Protein AF-A0A382ZA39-F1 (afdb_monomer_lite)

Radius of gyration: 16.92 Å; chains: 1; bounding box: 50×21×44 Å

Sequence (103 aa):
MADKLEFEWSDLKTIPNMLSISRLILIPALVVPFVMEDESLAKIIFLVMFIIIGLTDKLDGVMARRLNQTSRLGAKLDAIADYVFYPMIALWLYRFARHVADG

Structure (mmCIF, N/CA/C/O backbone):
data_AF-A0A382ZA39-F1
#
_entry.id   AF-A0A382ZA39-F1
#
loop_
_atom_site.group_PDB
_atom_site.id
_atom_site.t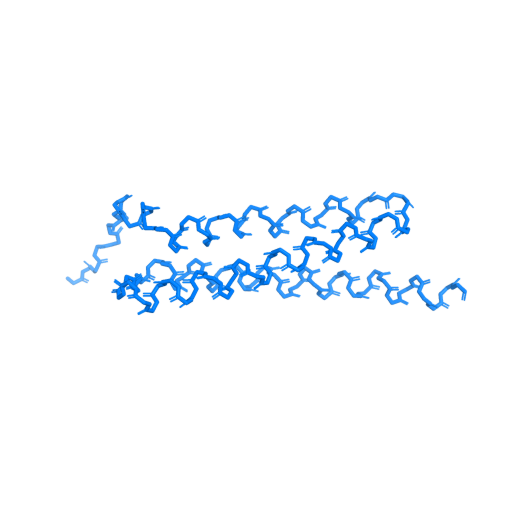ype_symbol
_atom_site.label_atom_id
_atom_site.label_alt_id
_atom_site.label_comp_id
_atom_site.label_asym_id
_atom_site.label_entity_id
_atom_site.label_seq_id
_atom_site.pdbx_PDB_ins_code
_atom_site.Cartn_x
_atom_site.Cartn_y
_atom_site.Cartn_z
_atom_site.occupancy
_atom_site.B_iso_or_equiv
_atom_site.auth_seq_id
_atom_site.auth_comp_id
_atom_site.auth_asym_id
_atom_site.auth_atom_id
_atom_site.pdbx_PDB_model_num
ATOM 1 N N . MET A 1 1 ? -33.096 -11.048 15.828 1.00 39.03 1 MET A N 1
ATOM 2 C CA . MET A 1 1 ? -31.677 -11.448 15.737 1.00 39.03 1 MET A CA 1
ATOM 3 C C . MET A 1 1 ? -31.163 -11.059 14.356 1.00 39.03 1 MET A C 1
ATOM 5 O O . MET A 1 1 ? -31.039 -11.891 13.475 1.00 39.03 1 MET A O 1
ATOM 9 N N . ALA A 1 2 ? -30.970 -9.761 14.149 1.00 40.47 2 ALA A N 1
ATOM 10 C CA . ALA A 1 2 ? -30.228 -9.210 13.026 1.00 40.47 2 ALA A CA 1
ATOM 11 C C . ALA A 1 2 ? -29.202 -8.314 13.711 1.00 40.47 2 ALA A C 1
ATOM 13 O O . ALA A 1 2 ? -29.594 -7.323 14.327 1.00 40.47 2 ALA A O 1
ATOM 14 N N . ASP A 1 3 ? -27.946 -8.761 13.753 1.00 46.22 3 ASP A N 1
ATOM 15 C CA . ASP A 1 3 ? -26.832 -7.946 14.237 1.00 46.22 3 ASP A CA 1
ATOM 16 C C . ASP A 1 3 ? -26.795 -6.747 13.293 1.00 46.22 3 ASP A C 1
ATOM 18 O O . ASP A 1 3 ? -26.448 -6.882 12.116 1.00 46.22 3 ASP A O 1
ATOM 22 N N . LYS A 1 4 ? -27.359 -5.623 13.739 1.00 44.19 4 LYS A N 1
ATOM 23 C CA . LYS A 1 4 ? -27.460 -4.445 12.901 1.00 44.19 4 LYS A CA 1
ATOM 24 C C . LYS A 1 4 ? -26.032 -4.015 12.606 1.00 44.19 4 LYS A C 1
ATOM 26 O O . LYS A 1 4 ? -25.276 -3.658 13.504 1.00 44.19 4 LYS A O 1
ATOM 31 N N . LEU A 1 5 ? -25.686 -4.092 11.330 1.00 50.03 5 LEU A N 1
ATOM 32 C CA . LEU A 1 5 ? -24.480 -3.546 10.730 1.00 50.03 5 LEU A CA 1
ATOM 33 C C . LEU A 1 5 ? -24.546 -2.010 10.794 1.00 50.03 5 LEU A C 1
ATOM 35 O O . LEU A 1 5 ? -24.597 -1.354 9.758 1.00 50.03 5 LEU A O 1
ATOM 39 N N . GLU A 1 6 ? -24.641 -1.422 11.987 1.00 48.50 6 GLU A N 1
ATOM 40 C CA . GLU A 1 6 ? -24.596 0.031 12.128 1.00 48.50 6 GLU A CA 1
ATOM 41 C C . GLU A 1 6 ? -23.126 0.452 12.058 1.00 48.50 6 GLU A C 1
ATOM 43 O O . GLU A 1 6 ? -22.300 0.175 12.925 1.00 48.50 6 GLU A O 1
ATOM 48 N N . PHE A 1 7 ? -22.793 1.016 10.903 1.00 55.06 7 PHE A N 1
ATOM 49 C CA . PHE A 1 7 ? -21.540 1.678 10.607 1.00 55.06 7 PHE A CA 1
ATOM 50 C C . PHE A 1 7 ? -21.412 2.911 11.513 1.00 55.06 7 PHE A C 1
ATOM 52 O O . PHE A 1 7 ? -21.994 3.959 11.237 1.00 55.06 7 PHE A O 1
ATOM 59 N N . GLU A 1 8 ? -20.677 2.785 12.612 1.00 56.03 8 GLU A N 1
ATOM 60 C CA . GLU A 1 8 ? -20.425 3.893 13.528 1.00 56.03 8 GLU A CA 1
ATOM 61 C C . GLU A 1 8 ? -19.258 4.744 12.999 1.00 56.03 8 GLU A C 1
ATOM 63 O O . GLU A 1 8 ? -18.085 4.377 13.084 1.00 56.03 8 GLU A O 1
ATOM 68 N N . TRP A 1 9 ? -19.570 5.920 12.441 1.00 52.09 9 TRP A N 1
ATOM 69 C CA . TRP A 1 9 ? -18.586 6.889 11.921 1.00 52.09 9 TRP A CA 1
ATOM 70 C C . TRP A 1 9 ? -17.536 7.326 12.963 1.00 52.09 9 TRP A C 1
ATOM 72 O O . TRP A 1 9 ? -16.497 7.888 12.614 1.00 52.09 9 TRP A O 1
ATOM 82 N N . SER A 1 10 ? -17.804 7.084 14.247 1.00 55.06 10 SER A N 1
ATOM 83 C CA . SER A 1 10 ? -16.938 7.381 15.389 1.00 55.06 10 SER A CA 1
ATOM 84 C C . SER A 1 10 ? -15.667 6.517 15.426 1.00 55.06 10 SER A C 1
ATOM 86 O O . SER A 1 10 ? -14.624 7.009 15.861 1.00 55.06 10 SER A O 1
ATOM 88 N N . ASP A 1 11 ? -15.696 5.302 14.868 1.00 57.12 11 ASP A N 1
ATOM 89 C CA . ASP A 1 11 ? -14.542 4.392 14.828 1.00 57.12 11 ASP A CA 1
ATOM 90 C C . ASP A 1 11 ? -13.449 4.845 13.840 1.00 57.12 11 ASP A C 1
ATOM 92 O O . ASP A 1 11 ? -12.277 4.483 13.985 1.00 57.12 11 ASP A O 1
ATOM 96 N N . LEU A 1 12 ? -13.794 5.677 12.849 1.00 54.91 12 LEU A N 1
ATOM 97 C CA . LEU A 1 12 ? -12.865 6.230 11.847 1.00 54.91 12 LEU A CA 1
ATOM 98 C C . LEU A 1 12 ? -11.879 7.257 12.426 1.00 54.91 12 LEU A C 1
ATOM 100 O O . LEU A 1 12 ? -10.829 7.492 11.836 1.00 54.91 12 LEU A O 1
ATOM 104 N N . LYS A 1 13 ? -12.195 7.871 13.574 1.00 54.31 13 LYS A N 1
ATOM 105 C CA . LYS A 1 13 ? -11.354 8.910 14.202 1.00 54.31 13 LYS A CA 1
ATOM 106 C C . LYS A 1 13 ? -10.193 8.357 15.026 1.00 54.31 13 LYS A C 1
ATOM 108 O O . LYS A 1 13 ? -9.398 9.134 15.554 1.00 54.31 13 LYS A O 1
ATOM 113 N N . THR A 1 14 ? -10.094 7.041 15.176 1.00 64.06 14 THR A N 1
ATOM 114 C CA . THR A 1 14 ? -8.960 6.437 15.876 1.00 64.06 14 THR A CA 1
ATOM 115 C C . THR A 1 14 ? -7.726 6.472 14.970 1.00 64.06 14 THR A C 1
ATOM 117 O O . THR A 1 14 ? -7.794 6.126 13.792 1.00 64.06 14 THR A O 1
ATOM 120 N N . ILE A 1 15 ? -6.585 6.908 15.520 1.00 64.88 15 ILE A N 1
ATOM 121 C CA . ILE A 1 15 ? -5.281 6.953 14.830 1.00 64.88 15 ILE A CA 1
ATOM 122 C C . ILE A 1 15 ? -4.990 5.664 14.032 1.00 64.88 15 ILE A C 1
ATOM 124 O O . ILE A 1 15 ? -4.640 5.783 12.858 1.00 64.88 15 ILE A O 1
ATOM 128 N N . PRO A 1 16 ? -5.169 4.446 14.589 1.00 61.75 16 PRO A N 1
ATOM 129 C CA . PRO A 1 16 ? -4.940 3.216 13.828 1.00 61.75 16 PRO A CA 1
ATOM 130 C C . PRO A 1 16 ? -5.843 3.077 12.594 1.00 61.75 16 PRO A C 1
ATOM 132 O O . PRO A 1 16 ? -5.376 2.638 11.551 1.00 61.75 16 PRO A O 1
ATOM 135 N N . ASN A 1 17 ? -7.099 3.521 12.656 1.00 67.12 17 ASN A N 1
ATOM 136 C CA . ASN A 1 17 ? -8.025 3.395 11.531 1.00 67.12 17 ASN A CA 1
ATOM 137 C C . ASN A 1 17 ? -7.692 4.382 10.398 1.00 67.12 17 ASN A C 1
ATOM 139 O O . ASN A 1 17 ? -7.819 4.049 9.222 1.00 67.12 17 ASN A O 1
ATOM 143 N N . MET A 1 18 ? -7.182 5.575 10.730 1.00 67.25 18 MET A N 1
ATOM 144 C CA . MET A 1 18 ? -6.653 6.509 9.727 1.00 67.25 18 MET A CA 1
ATOM 145 C C . MET A 1 18 ? -5.435 5.942 8.985 1.00 67.25 18 MET A C 1
ATOM 147 O O . MET A 1 18 ? -5.285 6.189 7.788 1.00 67.25 18 MET A O 1
ATOM 151 N N . LEU A 1 19 ? -4.586 5.167 9.668 1.00 68.88 19 LEU A N 1
ATOM 152 C CA . LEU A 1 19 ? -3.467 4.462 9.037 1.00 68.88 19 LEU A CA 1
ATOM 153 C C . LEU A 1 19 ? -3.944 3.289 8.161 1.00 68.88 19 LEU A C 1
ATOM 155 O O . LEU A 1 19 ? -3.446 3.119 7.050 1.00 68.88 19 LEU A O 1
ATOM 159 N N . SER A 1 20 ? -4.962 2.533 8.582 1.00 70.50 20 SER A N 1
ATOM 160 C CA . SER A 1 20 ? -5.554 1.495 7.723 1.00 70.50 20 SER A CA 1
ATOM 161 C C . SER A 1 20 ? -6.185 2.093 6.454 1.00 70.50 20 SER A C 1
ATOM 163 O O . SER A 1 20 ? -6.028 1.551 5.360 1.00 70.50 20 SER A O 1
ATOM 165 N N . ILE A 1 21 ? -6.841 3.255 6.561 1.00 71.75 21 ILE A N 1
ATOM 166 C CA . ILE A 1 21 ? -7.394 3.984 5.405 1.00 71.75 21 ILE A CA 1
ATOM 167 C C . ILE A 1 21 ? -6.282 4.512 4.499 1.00 71.75 21 ILE A C 1
ATOM 169 O O . ILE A 1 21 ? -6.398 4.416 3.276 1.00 71.75 21 ILE A O 1
ATOM 173 N N . SER A 1 22 ? -5.198 5.050 5.068 1.00 75.44 22 SER A N 1
ATOM 174 C CA . SER A 1 22 ? -4.069 5.516 4.260 1.00 75.44 22 SER A CA 1
ATOM 175 C C . SER A 1 22 ? -3.475 4.362 3.452 1.00 75.44 22 SER A C 1
ATOM 177 O O . SER A 1 22 ? -3.191 4.540 2.268 1.00 75.44 22 SER A O 1
ATOM 179 N N . ARG A 1 23 ? -3.398 3.155 4.030 1.00 77.88 23 ARG A N 1
ATOM 180 C CA . ARG A 1 23 ? -2.966 1.943 3.325 1.00 77.88 23 ARG A CA 1
ATOM 181 C C . ARG A 1 23 ? -3.896 1.575 2.172 1.00 77.88 23 ARG A C 1
ATOM 183 O O . ARG A 1 23 ? -3.421 1.254 1.085 1.00 77.88 23 ARG A O 1
ATOM 190 N N . LEU A 1 24 ? -5.204 1.704 2.376 1.00 76.62 24 LEU A N 1
ATOM 191 C CA . LEU A 1 24 ? -6.203 1.469 1.333 1.00 76.62 24 LEU A CA 1
ATOM 192 C C . LEU A 1 24 ? -6.026 2.394 0.115 1.00 76.62 24 LEU A C 1
ATOM 194 O O . LEU A 1 24 ? -6.403 2.018 -0.990 1.00 76.62 24 LEU A O 1
ATOM 198 N N . ILE A 1 25 ? -5.439 3.581 0.304 1.00 80.00 25 ILE A N 1
ATOM 199 C CA . ILE A 1 25 ? -5.119 4.543 -0.766 1.00 80.00 25 ILE A CA 1
ATOM 200 C C . ILE A 1 25 ? -3.713 4.292 -1.340 1.00 80.00 25 ILE A C 1
ATOM 202 O O . ILE A 1 25 ? -3.507 4.359 -2.553 1.00 80.00 25 ILE A O 1
ATOM 206 N N . LEU A 1 26 ? -2.742 3.979 -0.479 1.00 78.81 26 LEU A N 1
ATOM 207 C CA . LEU A 1 26 ? -1.342 3.751 -0.846 1.00 78.81 26 LEU A CA 1
ATOM 208 C C . LEU A 1 26 ? -1.137 2.467 -1.664 1.00 78.81 26 LEU A C 1
ATOM 210 O O . LEU A 1 26 ? -0.294 2.458 -2.558 1.00 78.81 26 LEU A O 1
ATOM 214 N N . ILE A 1 27 ? -1.902 1.399 -1.404 1.00 82.12 27 ILE A N 1
ATOM 215 C CA . ILE A 1 27 ? -1.793 0.139 -2.161 1.00 82.12 27 ILE A CA 1
ATOM 216 C C . ILE A 1 27 ? -2.167 0.341 -3.645 1.00 82.12 27 ILE A C 1
ATOM 218 O O . ILE A 1 27 ? -1.350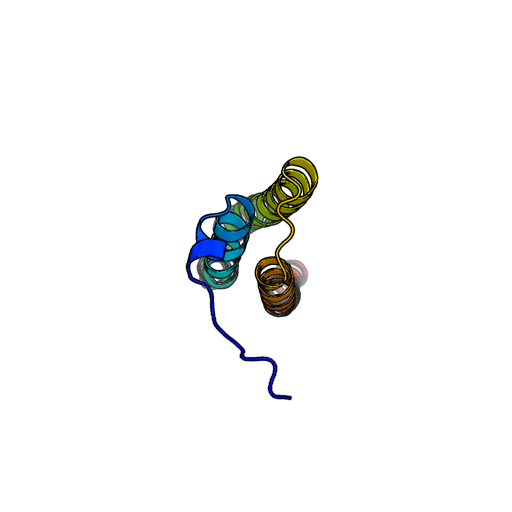 -0.005 -4.497 1.00 82.12 27 ILE A O 1
ATOM 222 N N . PRO A 1 28 ? -3.323 0.938 -4.007 1.00 80.69 28 PRO A N 1
ATOM 223 C CA . PRO A 1 28 ? -3.624 1.298 -5.396 1.00 80.69 28 PRO A CA 1
ATOM 224 C C . PRO A 1 28 ? -2.595 2.245 -6.019 1.00 80.69 28 PRO A C 1
ATOM 226 O O . PRO A 1 28 ? -2.318 2.155 -7.214 1.00 80.69 28 PRO A O 1
ATOM 229 N N . ALA A 1 29 ? -1.993 3.134 -5.224 1.00 84.50 29 ALA A N 1
ATOM 230 C CA . ALA A 1 29 ? -0.971 4.050 -5.717 1.00 84.50 29 ALA A CA 1
ATOM 231 C C . ALA A 1 29 ? 0.299 3.329 -6.219 1.00 84.50 29 ALA A C 1
ATOM 233 O O . ALA A 1 29 ? 1.030 3.907 -7.022 1.00 84.50 29 ALA A O 1
ATOM 234 N N . LEU A 1 30 ? 0.540 2.060 -5.848 1.00 85.56 30 LEU A N 1
ATOM 235 C CA . LEU A 1 30 ? 1.631 1.237 -6.402 1.00 85.56 30 LEU A CA 1
ATOM 236 C C . LEU A 1 30 ? 1.500 0.974 -7.913 1.00 85.56 30 LEU A C 1
ATOM 238 O O . LEU A 1 30 ? 2.461 0.524 -8.538 1.00 85.56 30 LEU A O 1
ATOM 242 N N . VAL A 1 31 ? 0.346 1.272 -8.518 1.00 85.75 31 VAL A N 1
ATOM 243 C CA . VAL A 1 31 ? 0.160 1.242 -9.977 1.00 85.75 31 VAL A CA 1
ATOM 244 C C . VAL A 1 31 ? 0.934 2.372 -10.667 1.00 85.75 31 VAL A C 1
ATOM 246 O O . VAL A 1 31 ? 1.367 2.201 -11.803 1.00 85.75 31 VAL A O 1
ATOM 249 N N . VAL A 1 32 ? 1.172 3.504 -9.995 1.00 87.44 32 VAL A N 1
ATOM 250 C CA . VAL A 1 32 ? 1.890 4.651 -10.580 1.00 87.44 32 VAL A CA 1
ATOM 251 C C . VAL A 1 32 ? 3.307 4.268 -11.024 1.00 87.44 32 VAL A C 1
ATOM 253 O O . VAL A 1 32 ? 3.596 4.405 -12.211 1.00 87.44 32 VAL A O 1
ATOM 256 N N . PRO A 1 33 ? 4.183 3.730 -10.151 1.00 85.88 33 PRO A N 1
ATOM 257 C CA . PRO A 1 33 ? 5.490 3.261 -10.599 1.00 85.88 33 PRO A CA 1
ATOM 258 C C . PRO A 1 33 ? 5.406 2.060 -11.556 1.00 85.88 33 PRO A C 1
ATOM 260 O O . PRO A 1 33 ? 6.356 1.801 -12.282 1.00 85.88 33 PRO A O 1
ATOM 263 N N . PHE A 1 34 ? 4.281 1.337 -11.614 1.00 85.38 34 PHE A N 1
ATOM 264 C CA . PHE A 1 34 ? 4.138 0.152 -12.469 1.00 85.38 34 PHE A CA 1
ATOM 265 C C . PHE A 1 34 ? 3.990 0.504 -13.956 1.00 85.38 34 PHE A C 1
ATOM 267 O O . PHE A 1 34 ? 4.358 -0.295 -14.818 1.00 85.38 34 PHE A O 1
ATOM 274 N N . VAL A 1 35 ? 3.439 1.682 -14.260 1.00 87.44 35 VAL A N 1
ATOM 275 C CA . VAL A 1 35 ? 3.229 2.169 -15.636 1.00 87.44 35 VAL A CA 1
ATOM 276 C C . VAL A 1 35 ? 4.349 3.086 -16.131 1.00 87.44 35 VAL A C 1
ATOM 278 O O . VAL A 1 35 ? 4.292 3.550 -17.265 1.00 87.44 35 VAL A O 1
ATOM 281 N N . MET A 1 36 ? 5.358 3.360 -15.301 1.00 88.19 36 MET A N 1
ATOM 282 C CA . MET A 1 36 ? 6.503 4.185 -15.686 1.00 88.19 36 MET A CA 1
ATOM 283 C C . MET A 1 36 ? 7.390 3.474 -16.716 1.00 88.19 36 MET A C 1
ATOM 285 O O . MET A 1 36 ? 7.619 2.268 -16.628 1.00 88.19 36 MET A O 1
ATOM 289 N N . GLU A 1 37 ? 7.898 4.245 -17.679 1.00 84.12 37 GLU A N 1
ATOM 290 C CA . GLU A 1 37 ? 8.843 3.766 -18.698 1.00 84.12 37 GLU A CA 1
ATOM 291 C C . GLU A 1 37 ? 10.281 3.684 -18.160 1.00 84.12 37 GLU A C 1
ATOM 293 O O . GLU A 1 37 ? 11.033 2.788 -18.536 1.00 84.12 37 GLU A O 1
ATOM 298 N N . ASP A 1 38 ? 10.663 4.589 -17.248 1.00 87.44 38 ASP A N 1
ATOM 299 C CA . ASP A 1 38 ? 11.965 4.545 -16.576 1.00 87.44 38 ASP A CA 1
ATOM 300 C C . ASP A 1 38 ? 11.962 3.486 -15.467 1.00 87.44 38 ASP A C 1
ATOM 302 O O . ASP A 1 38 ? 11.517 3.717 -14.340 1.00 87.44 38 ASP A O 1
ATOM 306 N N . GLU A 1 39 ? 12.493 2.312 -15.796 1.00 83.00 39 GLU A N 1
ATOM 307 C CA . GLU A 1 39 ? 12.604 1.172 -14.887 1.00 83.00 39 GLU A CA 1
ATOM 308 C C . GLU A 1 39 ? 13.465 1.447 -13.652 1.00 83.00 39 GLU A C 1
ATOM 310 O O . GLU A 1 39 ? 13.169 0.942 -12.567 1.00 83.00 39 GLU A O 1
ATOM 315 N N . SER A 1 40 ? 14.534 2.236 -13.777 1.00 86.31 40 SER A N 1
ATOM 316 C CA . SER A 1 40 ? 15.417 2.516 -12.638 1.00 86.31 40 SER A CA 1
ATOM 317 C C . SER A 1 40 ? 14.690 3.378 -11.613 1.00 86.31 40 SER A C 1
ATOM 319 O O . SER A 1 40 ? 14.702 3.076 -10.417 1.00 86.31 40 SER A O 1
ATOM 321 N N . LEU A 1 41 ? 13.990 4.407 -12.091 1.00 88.38 41 LEU A N 1
ATOM 322 C CA . LEU A 1 41 ? 13.171 5.270 -11.252 1.00 88.38 41 LEU A CA 1
ATOM 323 C C . LEU A 1 41 ? 11.966 4.513 -10.668 1.00 88.38 41 LEU A C 1
ATOM 325 O O . LEU A 1 41 ? 11.702 4.621 -9.468 1.00 88.38 41 LEU A O 1
ATOM 329 N N . ALA A 1 42 ? 11.284 3.694 -11.475 1.00 88.31 42 ALA A N 1
ATOM 330 C CA . ALA A 1 42 ? 10.148 2.875 -11.055 1.00 88.31 42 ALA A CA 1
ATOM 331 C C . ALA A 1 42 ? 10.501 1.949 -9.882 1.00 88.31 42 ALA A C 1
ATOM 333 O O . ALA A 1 42 ? 9.761 1.877 -8.898 1.00 88.31 42 ALA A O 1
ATOM 334 N N . LYS A 1 43 ? 11.664 1.286 -9.946 1.00 86.62 43 LYS A N 1
ATOM 335 C CA . LYS A 1 43 ? 12.174 0.400 -8.886 1.00 86.62 43 LYS A CA 1
ATOM 336 C C . LYS A 1 43 ? 12.424 1.146 -7.579 1.00 86.62 43 LYS A C 1
ATOM 338 O O . LYS A 1 43 ? 12.048 0.656 -6.515 1.00 86.62 43 LYS A O 1
ATOM 343 N N . ILE A 1 44 ? 13.033 2.331 -7.653 1.00 89.50 44 ILE A N 1
ATOM 344 C CA . ILE A 1 44 ? 13.313 3.158 -6.472 1.00 89.50 44 ILE A CA 1
ATOM 345 C C . ILE A 1 44 ? 12.003 3.625 -5.832 1.00 89.50 44 ILE A C 1
ATOM 347 O O . ILE A 1 44 ? 11.829 3.481 -4.622 1.00 89.50 44 ILE A O 1
ATOM 351 N N . ILE A 1 45 ? 11.064 4.136 -6.632 1.00 89.69 45 ILE A N 1
ATOM 352 C CA . ILE A 1 45 ? 9.765 4.608 -6.136 1.00 89.69 45 ILE A CA 1
ATOM 353 C C . ILE A 1 45 ? 8.982 3.454 -5.504 1.00 89.69 45 ILE A C 1
ATOM 355 O O . ILE A 1 45 ? 8.481 3.602 -4.389 1.00 89.69 45 ILE A O 1
ATOM 359 N N . PHE A 1 46 ? 8.925 2.293 -6.163 1.00 88.62 46 PHE A N 1
ATOM 360 C CA . PHE A 1 46 ? 8.291 1.099 -5.609 1.00 88.62 46 PHE A CA 1
ATOM 361 C C . PHE A 1 46 ? 8.898 0.700 -4.263 1.00 88.62 46 PHE A C 1
ATOM 363 O O . PHE A 1 46 ? 8.154 0.478 -3.311 1.00 88.62 46 PHE A O 1
ATOM 370 N N . LEU A 1 47 ? 10.230 0.660 -4.150 1.00 89.19 47 LEU A N 1
ATOM 371 C CA . LEU A 1 47 ? 10.915 0.308 -2.905 1.00 89.19 47 LEU A CA 1
ATOM 372 C C . LEU A 1 47 ? 10.569 1.284 -1.772 1.00 89.19 47 LEU A C 1
ATOM 374 O O . LEU A 1 47 ? 10.261 0.857 -0.660 1.00 89.19 47 LEU A O 1
ATOM 378 N N . VAL A 1 48 ? 10.582 2.590 -2.054 1.00 91.44 48 VAL A N 1
ATOM 379 C CA . VAL A 1 48 ? 10.224 3.625 -1.074 1.00 91.44 48 VAL A CA 1
ATOM 380 C C . VAL A 1 48 ? 8.771 3.468 -0.626 1.00 91.44 48 VAL A C 1
ATOM 382 O O . VAL A 1 48 ? 8.499 3.452 0.575 1.00 91.44 48 VAL A O 1
ATOM 385 N N . MET A 1 49 ? 7.837 3.294 -1.565 1.00 88.69 49 MET A N 1
ATOM 386 C CA . MET A 1 49 ? 6.421 3.089 -1.247 1.00 88.69 49 MET A CA 1
ATOM 387 C C . MET A 1 49 ? 6.196 1.802 -0.452 1.00 88.69 49 MET A C 1
ATOM 389 O O . MET A 1 49 ? 5.461 1.816 0.531 1.00 88.69 49 MET A O 1
ATOM 393 N N . PHE A 1 50 ? 6.860 0.709 -0.830 1.00 86.88 50 PHE A N 1
ATOM 394 C CA . PHE A 1 50 ? 6.791 -0.574 -0.137 1.00 86.88 50 PHE A CA 1
ATOM 395 C C . PHE A 1 50 ? 7.239 -0.455 1.324 1.00 86.88 50 PHE A C 1
ATOM 397 O O . PHE A 1 50 ? 6.545 -0.927 2.226 1.00 86.88 50 PHE A O 1
ATOM 404 N N . ILE A 1 51 ? 8.356 0.237 1.572 1.00 88.44 51 ILE A N 1
ATOM 405 C CA . ILE A 1 51 ? 8.854 0.496 2.929 1.00 88.44 51 ILE A CA 1
ATOM 406 C C . ILE A 1 51 ? 7.847 1.333 3.724 1.00 88.44 51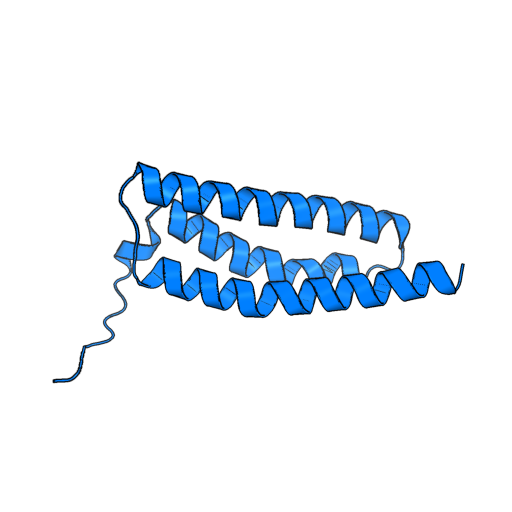 ILE A C 1
ATOM 408 O O . ILE A 1 51 ? 7.550 0.991 4.867 1.00 88.44 51 ILE A O 1
ATOM 412 N N . ILE A 1 52 ? 7.301 2.403 3.139 1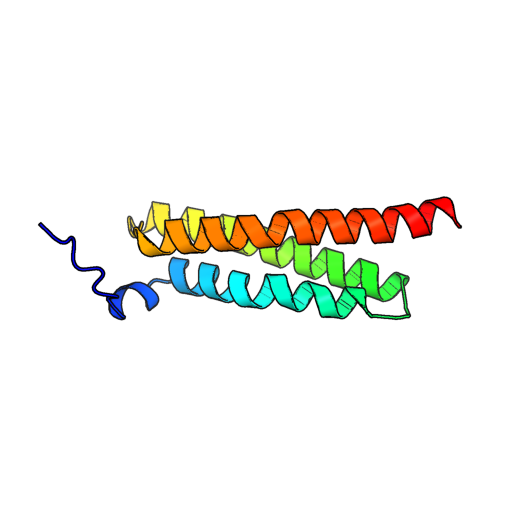.00 86.56 52 ILE A N 1
ATOM 413 C CA . ILE A 1 52 ? 6.325 3.272 3.814 1.00 86.56 52 ILE A CA 1
ATOM 414 C C . ILE A 1 52 ? 5.052 2.495 4.172 1.00 86.56 52 ILE A C 1
ATOM 416 O O . ILE A 1 52 ? 4.568 2.603 5.300 1.00 86.56 52 ILE A O 1
ATOM 420 N N . ILE A 1 53 ? 4.528 1.691 3.244 1.00 84.19 53 ILE A N 1
ATOM 421 C CA . ILE A 1 53 ? 3.337 0.858 3.457 1.00 84.19 53 ILE A CA 1
ATOM 422 C C . ILE A 1 53 ? 3.577 -0.142 4.596 1.00 84.19 53 ILE A C 1
ATOM 424 O O . ILE A 1 53 ? 2.793 -0.177 5.544 1.00 84.19 53 ILE A O 1
ATOM 428 N N . GLY A 1 54 ? 4.685 -0.891 4.560 1.00 81.75 54 GLY A N 1
ATOM 429 C CA . GLY A 1 54 ? 5.011 -1.863 5.609 1.00 81.75 54 GLY A CA 1
ATOM 430 C C . GLY A 1 54 ? 5.308 -1.220 6.968 1.00 81.75 54 GLY A C 1
ATOM 431 O O . GLY A 1 54 ? 4.976 -1.774 8.016 1.00 81.75 54 GLY A O 1
ATOM 432 N N . LEU A 1 55 ? 5.903 -0.024 6.983 1.00 82.31 55 LEU A N 1
ATOM 433 C CA . LEU A 1 55 ? 6.154 0.703 8.226 1.00 82.31 55 LEU A CA 1
ATOM 434 C C . LEU A 1 55 ? 4.847 1.214 8.848 1.00 82.31 55 LEU A C 1
ATOM 436 O O . LEU A 1 55 ? 4.696 1.170 10.068 1.00 82.31 55 LEU A O 1
ATOM 440 N N . THR A 1 56 ? 3.904 1.661 8.016 1.00 78.56 56 THR A N 1
ATOM 441 C CA . THR A 1 56 ? 2.584 2.140 8.449 1.00 78.56 56 THR A CA 1
ATOM 442 C C . THR A 1 56 ? 1.788 1.007 9.104 1.00 78.56 56 THR A C 1
ATOM 444 O O . THR A 1 56 ? 1.239 1.216 10.182 1.00 78.56 56 THR A O 1
ATOM 447 N N . ASP A 1 57 ? 1.849 -0.208 8.551 1.00 73.25 57 ASP A N 1
ATOM 448 C CA . ASP A 1 57 ? 1.237 -1.407 9.147 1.00 73.25 57 ASP A CA 1
ATOM 449 C C . ASP A 1 57 ? 1.790 -1.768 10.522 1.00 73.25 57 ASP A C 1
ATOM 451 O O . ASP A 1 57 ? 1.077 -1.988 11.502 1.00 73.25 57 ASP A O 1
ATOM 455 N N . LYS A 1 58 ? 3.111 -1.730 10.664 1.00 70.12 58 LYS A N 1
ATOM 456 C CA . LYS A 1 58 ? 3.695 -2.003 11.973 1.00 70.12 58 LYS A CA 1
ATOM 457 C C . LYS A 1 58 ? 3.316 -0.928 12.998 1.00 70.12 58 LYS A C 1
ATOM 459 O O . LYS A 1 58 ? 3.173 -1.235 14.184 1.00 70.12 58 LYS A O 1
ATOM 464 N N . LEU A 1 59 ? 3.183 0.326 12.564 1.00 72.50 59 LEU A N 1
ATOM 465 C CA . LEU A 1 59 ? 2.851 1.451 13.435 1.00 72.50 59 LEU A CA 1
ATOM 466 C C . LEU A 1 59 ? 1.390 1.422 13.895 1.00 72.50 59 LEU A C 1
ATOM 468 O O . LEU A 1 59 ? 1.155 1.607 15.093 1.00 72.50 59 LEU A O 1
ATOM 472 N N . ASP A 1 60 ? 0.429 1.137 13.013 1.00 69.00 60 ASP A N 1
ATOM 473 C CA . ASP A 1 60 ? -0.984 1.053 13.398 1.00 69.00 60 ASP A CA 1
ATOM 474 C C . ASP A 1 60 ? -1.255 -0.115 14.353 1.00 69.00 60 ASP A C 1
ATOM 476 O O . ASP A 1 60 ? -1.879 0.087 15.398 1.00 69.00 60 ASP A O 1
ATOM 480 N N . GLY A 1 61 ? -0.667 -1.288 14.110 1.00 66.44 61 GLY A N 1
ATOM 481 C CA . GLY A 1 61 ? -0.814 -2.451 14.976 1.00 66.44 61 GLY A CA 1
ATOM 482 C C . GLY A 1 61 ? -0.152 -2.264 16.343 1.00 66.44 61 GLY A C 1
ATOM 483 O O . GLY A 1 61 ? -0.605 -2.819 17.349 1.00 66.44 61 GLY A O 1
ATOM 484 N N . VAL A 1 62 ? 0.933 -1.487 16.434 1.00 67.75 62 VAL A N 1
ATOM 485 C CA . VAL A 1 62 ? 1.554 -1.133 17.724 1.00 67.75 62 VAL A CA 1
ATOM 486 C C . VAL A 1 62 ? 0.722 -0.084 18.464 1.00 67.75 62 VAL A C 1
ATOM 488 O O . VAL A 1 62 ? 0.525 -0.220 19.673 1.00 67.75 62 VAL A O 1
ATOM 491 N N . MET A 1 63 ? 0.196 0.927 17.770 1.00 65.69 63 MET A N 1
ATOM 492 C CA . MET A 1 63 ? -0.654 1.954 18.381 1.00 65.69 63 MET A CA 1
ATOM 493 C C . MET A 1 63 ? -2.004 1.402 18.834 1.00 65.69 63 MET A C 1
ATOM 495 O O . MET A 1 63 ? -2.411 1.691 19.956 1.00 65.69 63 MET A O 1
ATOM 499 N N . ALA A 1 64 ? -2.649 0.541 18.046 1.00 66.69 64 ALA A N 1
ATOM 500 C CA . ALA A 1 64 ? -3.897 -0.121 18.421 1.00 66.69 64 ALA A CA 1
ATOM 501 C C . ALA A 1 64 ? -3.738 -0.950 19.707 1.00 66.69 64 ALA A C 1
ATOM 503 O O . ALA A 1 64 ? -4.577 -0.872 20.606 1.00 66.69 64 ALA A O 1
ATOM 504 N N . ARG A 1 65 ? -2.616 -1.677 19.838 1.00 67.38 65 ARG A N 1
ATOM 505 C CA . ARG A 1 65 ? -2.283 -2.455 21.044 1.00 67.38 65 ARG A CA 1
ATOM 506 C C . ARG A 1 65 ? -1.962 -1.578 22.252 1.00 67.38 65 ARG A C 1
ATOM 508 O O . ARG A 1 65 ? -2.385 -1.899 23.355 1.00 67.38 65 ARG A O 1
ATOM 515 N N . ARG A 1 66 ? -1.234 -0.471 22.065 1.00 64.31 66 ARG A N 1
ATOM 516 C CA . ARG A 1 66 ? -0.872 0.443 23.165 1.00 64.31 66 ARG A CA 1
ATOM 517 C C . ARG A 1 66 ? -2.042 1.293 23.658 1.00 64.31 66 ARG A C 1
ATOM 519 O O . ARG A 1 66 ? -2.082 1.619 24.837 1.00 64.31 66 ARG A O 1
ATOM 526 N N . LEU A 1 67 ? -2.976 1.642 22.778 1.00 64.00 67 LEU A N 1
ATOM 527 C CA . LEU A 1 67 ? -4.153 2.449 23.110 1.00 64.00 67 LEU A CA 1
ATOM 528 C C . LEU A 1 67 ? -5.360 1.597 23.532 1.00 64.00 67 LEU A C 1
ATOM 530 O O . LEU A 1 67 ? -6.390 2.155 23.893 1.00 64.00 67 LEU A O 1
ATOM 534 N N . ASN A 1 68 ? -5.249 0.263 23.484 1.00 62.78 68 ASN A N 1
ATOM 535 C CA . ASN A 1 68 ? -6.357 -0.675 23.696 1.00 62.78 68 ASN A CA 1
ATOM 536 C C . ASN A 1 68 ? -7.568 -0.402 22.771 1.00 62.78 68 ASN A C 1
ATOM 538 O O . ASN A 1 68 ? -8.698 -0.785 23.059 1.00 62.78 68 ASN A O 1
ATOM 542 N N . GLN A 1 69 ? -7.321 0.265 21.639 1.00 61.50 69 GLN A N 1
ATOM 543 C CA . GLN A 1 69 ? -8.309 0.668 20.637 1.00 61.50 69 GLN A CA 1
ATOM 544 C C . GLN A 1 69 ? -8.283 -0.311 19.464 1.00 61.50 69 GLN A C 1
ATOM 546 O O . GLN A 1 69 ? -8.040 0.057 18.316 1.00 61.50 69 GLN A O 1
ATOM 551 N N . THR A 1 70 ? -8.489 -1.590 19.766 1.00 63.84 70 THR A N 1
ATOM 552 C CA . THR A 1 70 ? -8.680 -2.606 18.726 1.00 63.84 70 THR A CA 1
ATOM 553 C C . THR A 1 70 ? -10.152 -2.602 18.323 1.00 63.84 70 THR A C 1
ATOM 555 O O . THR A 1 70 ? -11.020 -2.930 19.128 1.00 63.84 70 THR A O 1
ATOM 558 N N . SER A 1 71 ? -10.458 -2.163 17.098 1.00 67.06 71 SER A N 1
ATOM 559 C CA . SER A 1 71 ? -11.833 -2.134 16.589 1.00 67.06 71 SER A CA 1
ATOM 560 C C . SER A 1 71 ? -12.080 -3.290 15.619 1.00 67.06 71 SER A C 1
ATOM 562 O O . SER A 1 71 ? -11.212 -3.684 14.835 1.00 67.06 71 SER A O 1
ATOM 564 N N . ARG A 1 72 ? -13.302 -3.835 15.646 1.00 67.94 72 ARG A N 1
ATOM 565 C CA . ARG A 1 72 ? -13.738 -4.907 14.730 1.00 67.94 72 ARG A CA 1
ATOM 566 C C . ARG A 1 72 ? -13.746 -4.432 13.268 1.00 67.94 72 ARG A C 1
ATOM 568 O O . ARG A 1 72 ? -13.627 -5.252 12.360 1.00 67.94 72 ARG A O 1
ATOM 575 N N . LEU A 1 73 ? -13.874 -3.119 13.052 1.00 67.88 73 LEU A N 1
ATOM 576 C CA . LEU A 1 73 ? -13.779 -2.468 11.745 1.00 67.88 73 LEU A CA 1
ATOM 577 C C . LEU A 1 73 ? -12.337 -2.394 11.241 1.00 67.88 73 LEU A C 1
ATOM 579 O O . LEU A 1 73 ? -12.092 -2.794 10.107 1.00 67.88 73 LEU A O 1
ATOM 583 N N . GLY A 1 74 ? -11.394 -1.963 12.084 1.00 67.50 74 GLY A N 1
ATOM 584 C CA . GLY A 1 74 ? -9.974 -1.907 11.730 1.00 67.50 74 GLY A CA 1
ATOM 585 C C . GLY A 1 74 ? -9.451 -3.278 11.304 1.00 67.50 74 GLY A C 1
ATOM 586 O O . GLY A 1 74 ? -8.867 -3.402 10.238 1.00 67.50 74 GLY A O 1
ATOM 587 N N . ALA A 1 75 ? -9.795 -4.334 12.051 1.00 71.25 75 ALA A N 1
ATOM 588 C CA . ALA A 1 75 ? -9.412 -5.706 11.705 1.00 71.25 75 ALA A CA 1
ATOM 589 C C . ALA A 1 75 ? -9.983 -6.191 10.355 1.00 71.25 75 ALA A C 1
ATOM 591 O O . ALA A 1 75 ? -9.343 -6.964 9.647 1.00 71.25 75 ALA A O 1
ATOM 592 N N . LYS A 1 76 ? -11.191 -5.751 9.976 1.00 76.44 76 LYS A N 1
ATOM 593 C CA . LYS A 1 76 ? -11.765 -6.075 8.659 1.00 76.44 76 LYS A CA 1
ATOM 594 C C . LYS A 1 76 ? -11.104 -5.287 7.533 1.00 76.44 76 LYS A C 1
ATOM 596 O O . LYS A 1 76 ? -10.879 -5.851 6.468 1.00 76.44 76 LYS A O 1
ATOM 601 N N . LEU A 1 77 ? -10.840 -3.999 7.747 1.00 73.69 77 LEU A N 1
ATOM 602 C CA . LEU A 1 77 ? -10.165 -3.150 6.765 1.00 73.69 77 LEU A CA 1
ATOM 603 C C . LEU A 1 77 ? -8.739 -3.635 6.502 1.00 73.69 77 LEU A C 1
ATOM 605 O O . LEU A 1 77 ? -8.330 -3.673 5.348 1.00 73.69 77 LEU A O 1
ATOM 609 N N . ASP A 1 78 ? -8.039 -4.069 7.546 1.00 74.62 78 ASP A N 1
ATOM 610 C CA . ASP A 1 78 ? -6.708 -4.671 7.459 1.00 74.62 78 ASP A CA 1
ATOM 611 C C . ASP A 1 78 ? -6.728 -5.946 6.600 1.00 74.62 78 ASP A C 1
ATOM 613 O O . ASP A 1 78 ? -6.017 -6.033 5.603 1.00 74.62 78 ASP A O 1
ATOM 617 N N . ALA A 1 79 ? -7.674 -6.861 6.852 1.00 78.56 79 ALA A N 1
ATOM 618 C CA . ALA A 1 79 ? -7.848 -8.058 6.024 1.00 78.56 79 ALA A CA 1
ATOM 619 C C . ALA A 1 79 ? -8.165 -7.738 4.547 1.00 78.56 79 ALA A C 1
ATOM 621 O O . ALA A 1 79 ? -7.689 -8.421 3.641 1.00 78.56 79 ALA A O 1
ATOM 622 N N . ILE A 1 80 ? -8.966 -6.698 4.279 1.00 79.50 80 ILE A N 1
ATOM 623 C CA . ILE A 1 80 ? -9.242 -6.240 2.906 1.00 79.50 80 ILE A CA 1
ATOM 624 C C . ILE A 1 80 ? -7.972 -5.676 2.263 1.00 79.50 80 ILE A C 1
ATOM 626 O O . ILE A 1 80 ? -7.695 -5.978 1.102 1.00 79.50 80 ILE A O 1
ATOM 630 N N . ALA A 1 81 ? -7.201 -4.873 2.998 1.00 80.19 81 ALA A N 1
ATOM 631 C CA . ALA A 1 81 ? -5.944 -4.322 2.515 1.00 80.19 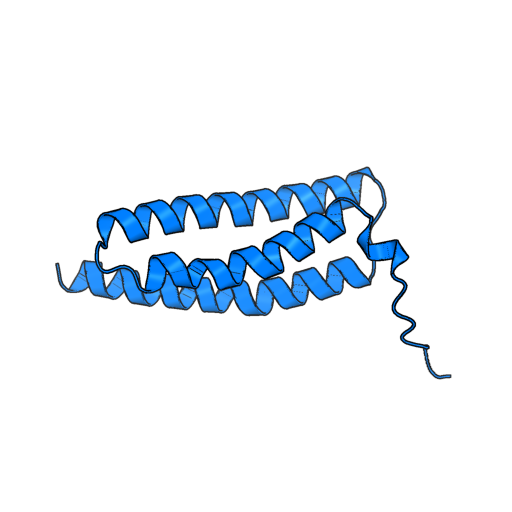81 ALA A CA 1
ATOM 632 C C . ALA A 1 81 ? -4.950 -5.441 2.169 1.00 80.19 81 ALA A C 1
ATOM 634 O O . ALA A 1 81 ? -4.358 -5.406 1.090 1.00 80.19 81 ALA A O 1
ATOM 635 N N . ASP A 1 82 ? -4.847 -6.473 3.006 1.00 79.62 82 ASP A N 1
ATOM 636 C CA . ASP A 1 82 ? -3.992 -7.640 2.772 1.00 79.62 82 ASP A CA 1
ATOM 637 C C . ASP A 1 82 ? -4.371 -8.402 1.497 1.00 79.62 82 ASP A C 1
ATOM 639 O O . ASP A 1 82 ? -3.500 -8.742 0.688 1.00 79.62 82 ASP A O 1
ATOM 643 N N . TYR A 1 83 ? -5.671 -8.609 1.252 1.00 84.88 83 TYR A N 1
ATOM 644 C CA . TYR A 1 83 ? -6.144 -9.268 0.030 1.00 84.88 83 TYR A CA 1
ATOM 645 C C . TYR A 1 83 ? -5.765 -8.527 -1.254 1.00 84.88 83 TYR A C 1
ATOM 647 O O . TYR A 1 83 ? -5.630 -9.166 -2.296 1.00 84.88 83 TYR A O 1
ATOM 655 N N . VAL A 1 84 ? -5.588 -7.205 -1.204 1.00 85.19 84 VAL A N 1
ATOM 656 C CA . VAL A 1 84 ? -5.167 -6.402 -2.365 1.00 85.19 84 VAL A CA 1
ATOM 657 C C . VAL A 1 84 ? -3.645 -6.262 -2.420 1.00 85.19 84 VAL A C 1
ATOM 659 O O . VAL A 1 84 ? -3.062 -6.274 -3.506 1.00 85.19 84 VAL A O 1
ATOM 662 N N . PHE A 1 85 ? -2.984 -6.164 -1.267 1.00 85.12 85 PHE A N 1
ATOM 663 C CA . PHE A 1 85 ? -1.544 -5.956 -1.177 1.00 85.12 85 PHE A CA 1
ATOM 664 C C . PHE A 1 85 ? -0.750 -7.140 -1.731 1.00 85.12 85 PHE A C 1
ATOM 666 O O . PHE A 1 85 ? 0.110 -6.945 -2.591 1.00 85.12 85 PHE A O 1
ATOM 673 N N . TYR A 1 86 ? -1.049 -8.372 -1.303 1.00 86.75 86 TYR A N 1
ATOM 674 C CA . TYR A 1 86 ? -0.261 -9.536 -1.723 1.00 86.75 86 TYR A CA 1
ATOM 675 C C . TYR A 1 86 ? -0.281 -9.784 -3.244 1.00 86.75 86 TYR A C 1
ATOM 677 O O . TYR A 1 86 ? 0.800 -9.964 -3.815 1.00 86.75 86 TYR A O 1
ATOM 685 N N . PRO A 1 87 ? -1.435 -9.737 -3.946 1.00 89.44 87 PRO A N 1
ATOM 686 C CA . PRO A 1 87 ? -1.457 -9.838 -5.406 1.00 89.44 87 PRO A CA 1
ATOM 687 C C . PRO A 1 87 ? -0.690 -8.708 -6.096 1.00 89.44 87 PRO A C 1
ATOM 689 O O . PRO A 1 87 ? -0.016 -8.952 -7.096 1.00 89.44 87 PRO A O 1
ATOM 692 N N . MET A 1 88 ? -0.751 -7.484 -5.558 1.00 87.56 88 MET A N 1
ATOM 693 C CA . MET A 1 88 ? -0.030 -6.335 -6.113 1.00 87.56 88 MET A CA 1
ATOM 694 C C . MET A 1 88 ? 1.487 -6.542 -6.040 1.00 87.56 88 MET A C 1
ATOM 696 O O . MET A 1 88 ? 2.196 -6.302 -7.017 1.00 87.56 88 MET A O 1
ATOM 700 N N . ILE A 1 89 ? 1.988 -7.045 -4.908 1.00 87.94 89 ILE A N 1
ATOM 701 C CA . ILE A 1 89 ? 3.406 -7.383 -4.745 1.00 87.94 89 ILE A CA 1
ATOM 702 C C . ILE A 1 89 ? 3.805 -8.533 -5.670 1.00 87.94 89 ILE A C 1
ATOM 704 O O . ILE A 1 89 ? 4.848 -8.454 -6.316 1.00 87.94 89 ILE A O 1
ATOM 708 N N . ALA A 1 90 ? 2.973 -9.568 -5.803 1.00 88.38 90 ALA A N 1
ATOM 709 C CA . ALA A 1 90 ? 3.234 -10.666 -6.732 1.00 88.38 90 ALA A CA 1
ATOM 710 C C . ALA A 1 90 ? 3.330 -10.181 -8.191 1.00 88.38 90 ALA A C 1
ATOM 712 O O . ALA A 1 90 ? 4.240 -10.582 -8.918 1.00 88.38 90 ALA A O 1
ATOM 713 N N . LEU A 1 91 ? 2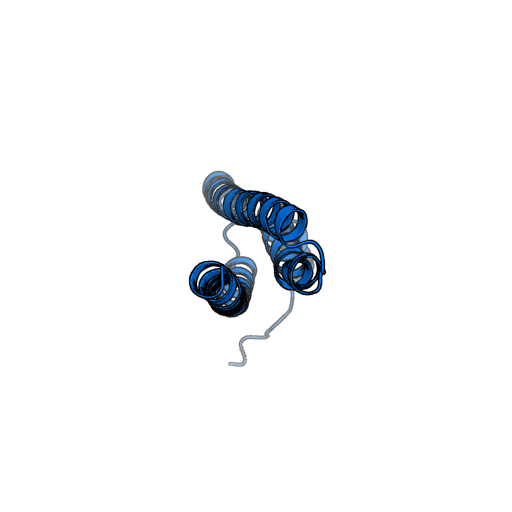.443 -9.271 -8.609 1.00 89.06 91 LEU A N 1
ATOM 714 C CA . LEU A 1 91 ? 2.474 -8.653 -9.936 1.00 89.06 91 LEU A CA 1
ATOM 715 C C . LEU A 1 91 ? 3.760 -7.841 -10.160 1.00 89.06 91 LEU A C 1
ATOM 717 O O . LEU A 1 91 ? 4.373 -7.922 -11.227 1.00 89.06 91 LEU A O 1
ATOM 721 N N . TRP A 1 92 ? 4.187 -7.090 -9.146 1.00 87.19 92 TRP A N 1
ATOM 722 C CA . TRP A 1 92 ? 5.438 -6.336 -9.167 1.00 87.19 92 TRP A CA 1
ATOM 723 C C . TRP A 1 92 ? 6.664 -7.238 -9.292 1.00 87.19 92 TRP A C 1
ATOM 725 O O . TRP A 1 92 ? 7.522 -6.996 -10.142 1.00 87.19 92 TRP A O 1
ATOM 735 N N . LEU A 1 93 ? 6.720 -8.313 -8.504 1.00 86.56 93 LEU A N 1
ATOM 736 C CA . LEU A 1 93 ? 7.785 -9.310 -8.591 1.00 86.56 93 LEU A CA 1
ATOM 737 C C . LEU A 1 93 ? 7.815 -9.975 -9.969 1.00 86.56 93 LEU A C 1
ATOM 739 O O . LEU A 1 93 ? 8.891 -10.134 -10.536 1.00 86.56 93 LEU A O 1
ATOM 743 N N . TYR A 1 94 ? 6.654 -10.295 -10.546 1.00 87.31 94 TYR A N 1
ATOM 744 C CA . TYR A 1 94 ? 6.569 -10.837 -11.901 1.00 87.31 94 TYR A CA 1
ATOM 745 C C . TYR A 1 94 ? 7.093 -9.852 -12.957 1.00 87.31 94 TYR A C 1
ATOM 747 O O . TYR A 1 94 ? 7.875 -10.238 -13.826 1.00 87.31 94 TYR A O 1
ATOM 755 N N . ARG A 1 95 ? 6.720 -8.565 -12.887 1.00 84.00 95 ARG A N 1
ATOM 756 C CA . ARG A 1 95 ? 7.259 -7.533 -13.792 1.00 84.00 95 ARG A CA 1
ATOM 757 C C . ARG A 1 95 ? 8.780 -7.421 -13.668 1.00 84.00 95 ARG A C 1
ATOM 759 O O . ARG A 1 95 ? 9.463 -7.384 -14.689 1.00 84.00 95 ARG A O 1
ATOM 766 N N . PHE A 1 96 ? 9.286 -7.371 -12.438 1.00 78.94 96 PHE A N 1
ATOM 767 C CA . PHE A 1 96 ? 10.709 -7.203 -12.162 1.00 78.94 96 PHE A CA 1
ATOM 768 C C . PHE A 1 96 ? 11.531 -8.422 -12.592 1.00 78.94 96 PHE A C 1
ATOM 770 O O . PHE A 1 96 ? 12.584 -8.261 -13.201 1.00 78.94 96 PHE A O 1
ATOM 777 N N . ALA A 1 97 ? 11.040 -9.637 -12.328 1.00 78.25 97 ALA A N 1
ATOM 778 C CA . ALA A 1 97 ? 11.714 -10.876 -12.708 1.00 78.25 97 ALA A CA 1
ATOM 779 C C . ALA A 1 97 ? 11.911 -10.985 -14.227 1.00 78.25 97 ALA A C 1
ATOM 781 O O . ALA A 1 97 ? 12.979 -11.401 -14.666 1.00 78.25 97 ALA A O 1
ATOM 782 N N . ARG A 1 98 ? 10.926 -10.547 -15.026 1.00 71.06 98 ARG A N 1
ATOM 783 C CA . ARG A 1 98 ? 11.069 -10.476 -16.491 1.00 71.06 98 ARG A CA 1
ATOM 784 C C . ARG A 1 98 ? 12.195 -9.530 -16.907 1.00 71.06 98 ARG A C 1
ATOM 786 O O . ARG A 1 98 ? 13.053 -9.907 -17.687 1.00 71.06 98 ARG A O 1
ATOM 793 N N . HIS A 1 99 ? 12.269 -8.356 -16.286 1.00 66.00 99 HIS A N 1
ATOM 794 C CA . HIS A 1 99 ? 13.332 -7.388 -16.571 1.00 66.00 99 HIS A CA 1
ATOM 795 C C . HIS A 1 99 ? 14.747 -7.856 -16.205 1.00 66.00 99 HIS A C 1
ATOM 797 O O . HIS A 1 99 ? 15.706 -7.327 -16.752 1.00 66.00 99 HIS A O 1
ATOM 803 N N . VAL A 1 100 ? 14.900 -8.791 -15.264 1.00 62.84 100 VAL A N 1
ATOM 804 C CA . VAL A 1 100 ? 16.214 -9.366 -14.918 1.00 62.84 100 VAL A CA 1
ATOM 805 C C . VAL A 1 100 ? 16.585 -10.520 -15.851 1.00 62.84 100 VAL A C 1
ATOM 807 O O . VAL A 1 100 ? 17.763 -10.742 -16.089 1.00 62.84 100 VAL A O 1
ATOM 810 N N . ALA A 1 101 ? 15.599 -11.257 -16.367 1.00 59.78 101 ALA A N 1
ATOM 811 C CA . ALA A 1 101 ? 15.834 -12.358 -17.299 1.00 59.78 101 ALA A CA 1
ATOM 812 C C . ALA A 1 101 ? 16.148 -11.882 -18.729 1.00 59.78 101 ALA A C 1
ATOM 814 O O . ALA A 1 101 ? 16.850 -12.582 -19.454 1.00 59.78 101 ALA A O 1
ATOM 815 N N . ASP A 1 102 ? 15.637 -10.709 -19.112 1.00 58.53 102 ASP A N 1
ATOM 816 C CA . ASP A 1 102 ? 15.776 -10.140 -20.459 1.00 58.53 102 ASP A CA 1
ATOM 817 C C . ASP A 1 102 ? 16.957 -9.144 -20.595 1.00 58.53 102 ASP A C 1
ATOM 819 O O . ASP A 1 102 ? 17.132 -8.553 -21.663 1.00 58.53 102 ASP A O 1
ATOM 823 N N . GLY A 1 103 ? 17.737 -8.927 -19.524 1.00 50.53 103 GLY A N 1
ATOM 824 C CA . GLY A 1 103 ? 18.853 -7.968 -19.447 1.00 50.53 103 GLY A CA 1
ATOM 825 C C . GLY A 1 103 ? 20.241 -8.597 -19.460 1.00 50.53 103 GLY A C 1
ATOM 826 O O . GLY A 1 103 ? 20.395 -9.720 -18.932 1.00 50.53 103 GLY A O 1
#

InterPro domains:
  IPR000462 CDP-alcohol phosphatidyltransferase [PF01066] (14-92)
  IPR043130 CDP-alcohol phosphatidyltransferase, transmembrane domain [G3DSA:1.20.120.1760] (7-101)
  IPR048254 CDP-alcohol phosphatidyltransferase, conserved site [PS00379] (60-82)
  IPR050324 CDP-alcohol phosphatidyltransferase class-I [PTHR14269] (11-91)

Secondary structure (DSSP, 8-state):
--------GGGGGSHHHHHHHHHHHHHHHTHHHHT-S-HHHHHHHHHHHHHHHHHHHHHHHHHHHHTT---HHHHHHHHHHHHHHHHHHHHHHHHHHHHHH--

Organism: NCBI:txid408172

pLDDT: mean 74.13, std 13.07, range [39.03, 91.44]

Foldseek 3Di:
DDPPPPDDPVLCPDPLNVLLVVLVVLLVVLVVLVPDPPVVVSVVVNVVSVVVSVVSVVVSVVSCVVVVSDDPVSVVSNVVSVVSNVVSVVVVCVVVVVVVVVD